Protein AF-A0A3D4UXS2-F1 (afdb_monomer_lite)

Radius of gyration: 16.26 Å; chains: 1; bounding box: 31×35×53 Å

Foldseek 3Di:
DWPDWEAQPVQRKIWIWDAQAGIWIDNPPVPDIDHLAKGGQQFRGKDWDAFNLRKIKMFGFHGDPPDHIPDDGAIWIDPPNSNDIDGPGDPPHDPHWFYKEKAADNVQRQKIKIWTQGQVRQIWIKIWRRSDVVDIDMDTCSVVPDAQDADPPGDRPHGDGCVSVPPDYDYD

pLDDT: mean 94.67, std 7.86, range [59.81, 98.81]

Secondary structure (DSSP, 8-state):
-EEEEEE-TTT--EEEEETTTEEEEESSTTSS-EEEE--TTT-S-EEEEE-TTS-EEEEE-PPPTT---SS-SEEEEESSTTSS-EE---TTS-SSEEEEEEEE-SS-TTEEEEEEEETT--EEEEEEE-SSTTS-EEEE-GGGS---B--TTS--SB----GGGTT-----

Structure (mmCIF, N/CA/C/O backbone):
data_AF-A0A3D4UXS2-F1
#
_entry.id   AF-A0A3D4UXS2-F1
#
loop_
_atom_site.group_PDB
_atom_site.id
_atom_site.type_symbol
_atom_site.label_atom_id
_atom_site.label_alt_id
_atom_site.label_comp_id
_atom_site.label_asym_id
_atom_site.label_entity_id
_atom_site.label_seq_id
_atom_site.pdbx_PDB_ins_code
_atom_site.Cartn_x
_atom_site.Cartn_y
_atom_site.Cartn_z
_atom_site.occupancy
_atom_site.B_iso_or_equiv
_atom_site.auth_seq_id
_atom_site.auth_comp_id
_atom_site.auth_asym_id
_atom_site.auth_atom_id
_atom_site.pdbx_PDB_model_num
ATOM 1 N N . PHE A 1 1 ? -3.579 15.790 -1.111 1.00 87.75 1 PHE A N 1
ATOM 2 C CA . PHE A 1 1 ? -4.677 15.158 -1.878 1.00 87.75 1 PHE A CA 1
ATOM 3 C C . PHE A 1 1 ? -4.932 13.820 -1.222 1.00 87.75 1 PHE A C 1
ATOM 5 O O . PHE A 1 1 ? -3.962 13.094 -1.045 1.00 87.75 1 PHE A O 1
ATOM 12 N N . ILE A 1 2 ? -6.170 13.536 -0.813 1.00 95.19 2 ILE A N 1
ATOM 13 C CA . ILE A 1 2 ? -6.514 12.236 -0.224 1.00 95.19 2 ILE A CA 1
ATOM 14 C C . ILE A 1 2 ? -6.657 11.245 -1.378 1.00 95.19 2 ILE A C 1
ATOM 16 O O . ILE A 1 2 ? -7.536 11.418 -2.220 1.00 95.19 2 ILE A O 1
ATOM 20 N N . SER A 1 3 ? -5.758 10.267 -1.438 1.00 91.81 3 SER A N 1
ATOM 21 C CA . SER A 1 3 ? -5.704 9.259 -2.500 1.00 91.81 3 SER A CA 1
ATOM 22 C C . SER A 1 3 ? -6.650 8.094 -2.238 1.00 91.81 3 SER A C 1
ATOM 24 O O . SER A 1 3 ? -7.156 7.505 -3.192 1.00 91.81 3 SER A O 1
ATOM 26 N N . ARG A 1 4 ? -6.920 7.788 -0.963 1.00 96.75 4 ARG A N 1
ATOM 27 C CA . ARG A 1 4 ? -7.768 6.665 -0.559 1.00 96.75 4 ARG A CA 1
ATOM 28 C C . ARG A 1 4 ? -8.360 6.868 0.834 1.00 96.75 4 ARG A C 1
ATOM 30 O O . ARG A 1 4 ? -7.749 7.522 1.678 1.00 96.75 4 ARG A O 1
ATOM 37 N N . VAL A 1 5 ? -9.545 6.303 1.056 1.00 98.12 5 VAL A N 1
ATOM 38 C CA . VAL A 1 5 ? -10.216 6.209 2.358 1.00 98.12 5 VAL A CA 1
ATOM 39 C C . VAL A 1 5 ? -10.717 4.779 2.510 1.00 98.12 5 VAL A C 1
ATOM 41 O O . VAL A 1 5 ? -11.413 4.290 1.627 1.00 98.12 5 VAL A O 1
ATOM 44 N N . GLU A 1 6 ? -10.394 4.142 3.628 1.00 98.38 6 GLU A N 1
ATOM 45 C CA . GLU A 1 6 ? -10.771 2.765 3.946 1.00 98.38 6 GLU A CA 1
ATOM 46 C C . GLU A 1 6 ? -11.416 2.692 5.324 1.00 98.38 6 GLU A C 1
ATOM 48 O O . GLU A 1 6 ? -11.079 3.469 6.218 1.00 98.38 6 GLU A O 1
ATOM 53 N N . ILE A 1 7 ? -12.314 1.728 5.515 1.00 98.44 7 ILE A N 1
ATOM 54 C CA . ILE A 1 7 ? -12.884 1.408 6.824 1.00 98.44 7 ILE A CA 1
ATOM 55 C C . ILE A 1 7 ? -12.594 -0.056 7.109 1.00 98.44 7 ILE A C 1
ATOM 57 O O . ILE A 1 7 ? -12.967 -0.928 6.327 1.00 98.44 7 ILE A O 1
ATOM 61 N N . SER A 1 8 ? -11.974 -0.333 8.251 1.00 98.38 8 SER A N 1
ATOM 62 C CA . SER A 1 8 ? -11.753 -1.704 8.680 1.00 98.38 8 SER A CA 1
ATOM 63 C C . SER A 1 8 ? -13.087 -2.414 8.927 1.00 98.38 8 SER A C 1
ATOM 65 O O . SER A 1 8 ? -13.875 -1.955 9.762 1.00 98.38 8 SER A O 1
ATOM 67 N N . PRO A 1 9 ? -13.349 -3.554 8.262 1.00 97.62 9 PRO A N 1
ATOM 68 C CA . PRO A 1 9 ? -14.590 -4.296 8.448 1.00 97.62 9 PRO A CA 1
ATOM 69 C C . PRO A 1 9 ? -14.655 -5.006 9.808 1.00 97.62 9 PRO A C 1
ATOM 71 O O . PRO A 1 9 ? -15.734 -5.423 10.226 1.00 97.62 9 PRO A O 1
ATOM 74 N N . THR A 1 10 ? -13.526 -5.146 10.510 1.00 98.00 10 THR A N 1
ATOM 75 C CA . THR A 1 10 ? -13.449 -5.861 11.792 1.00 98.00 10 THR A CA 1
ATOM 76 C C . THR A 1 10 ? -13.479 -4.933 13.005 1.00 98.00 10 THR A C 1
ATOM 78 O O . THR A 1 10 ? -13.907 -5.358 14.078 1.00 98.00 10 THR A O 1
ATOM 81 N N . THR A 1 11 ? -13.069 -3.670 12.854 1.00 98.25 11 THR A N 1
ATOM 82 C CA . THR A 1 11 ? -12.984 -2.700 13.965 1.00 98.25 11 THR A CA 1
ATOM 83 C C . THR A 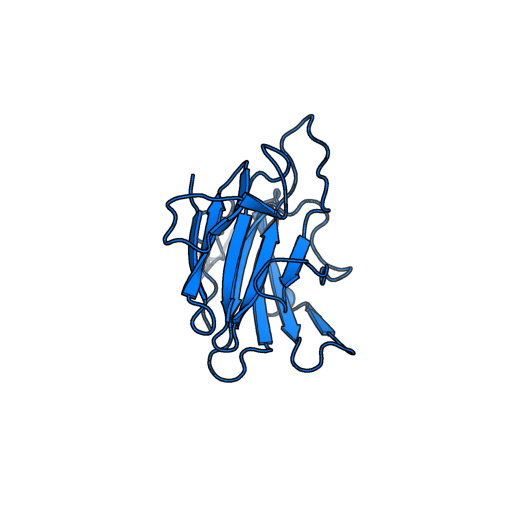1 11 ? -13.819 -1.439 13.747 1.00 98.25 11 THR A C 1
ATOM 85 O O . THR A 1 11 ? -14.141 -0.747 14.711 1.00 98.25 11 THR A O 1
ATOM 88 N N . GLY A 1 12 ? -14.177 -1.120 12.499 1.00 98.31 12 GLY A N 1
ATOM 89 C CA . GLY A 1 12 ? -14.779 0.162 12.129 1.00 98.31 12 GLY A CA 1
ATOM 90 C C . GLY A 1 12 ? -13.796 1.340 12.141 1.00 98.31 12 GLY A C 1
ATOM 91 O O . GLY A 1 12 ? -14.214 2.476 11.918 1.00 98.31 12 GLY A O 1
ATOM 92 N N . THR A 1 13 ? -12.505 1.096 12.394 1.00 98.75 13 THR 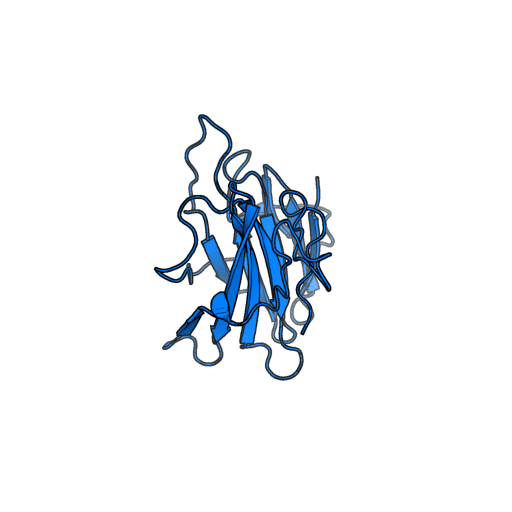A N 1
ATOM 93 C CA . THR A 1 13 ? -11.454 2.114 12.303 1.00 98.75 13 THR A CA 1
ATOM 94 C C . THR A 1 13 ? -11.351 2.624 10.871 1.00 98.75 13 THR A C 1
ATOM 96 O O . THR A 1 13 ? -11.268 1.844 9.924 1.00 98.75 13 THR A O 1
ATOM 99 N N . GLY A 1 14 ? -11.359 3.944 10.715 1.00 98.75 14 GLY A N 1
ATOM 100 C CA . GLY A 1 14 ? -11.148 4.607 9.439 1.00 98.75 14 GLY A CA 1
ATOM 101 C C . GLY A 1 14 ? -9.671 4.875 9.183 1.00 98.75 14 GLY A C 1
ATOM 102 O O . GLY A 1 14 ? -8.947 5.306 10.083 1.00 98.75 14 GLY A O 1
ATOM 103 N N . PHE A 1 15 ? -9.246 4.684 7.942 1.00 98.81 15 PHE A N 1
ATOM 104 C CA . PHE A 1 15 ? -7.924 5.037 7.446 1.00 98.81 15 PHE A CA 1
ATOM 105 C C . PHE A 1 15 ? -8.055 5.951 6.237 1.00 98.81 15 PHE A C 1
ATOM 107 O O . PHE A 1 15 ? -8.992 5.821 5.450 1.00 98.81 15 PHE A O 1
ATOM 114 N N . PHE A 1 16 ? -7.110 6.865 6.059 1.00 98.38 16 PHE A N 1
ATOM 115 C CA . PHE A 1 16 ? -6.948 7.539 4.777 1.00 98.38 16 PHE A CA 1
ATOM 116 C C . PHE A 1 16 ? -5.476 7.729 4.441 1.00 98.38 16 PHE A C 1
ATOM 118 O O . PHE A 1 16 ? -4.647 7.981 5.317 1.00 98.38 16 PHE A O 1
ATOM 125 N N . ALA A 1 17 ? -5.173 7.635 3.152 1.00 98.06 17 ALA A N 1
ATOM 126 C CA . ALA A 1 17 ? -3.876 7.977 2.596 1.00 98.06 17 ALA A CA 1
ATOM 127 C C . ALA A 1 17 ? -3.942 9.383 1.996 1.00 98.06 17 ALA A C 1
ATOM 129 O O . ALA A 1 17 ? -4.910 9.745 1.317 1.00 98.06 17 ALA A O 1
ATOM 130 N N . SER A 1 18 ? -2.919 10.195 2.248 1.00 96.56 18 SER A N 1
ATOM 131 C CA . SER A 1 18 ? -2.759 11.484 1.588 1.00 96.56 18 SER A CA 1
ATOM 132 C C . SER A 1 18 ? -1.346 11.653 1.065 1.00 96.56 18 SER A C 1
ATOM 134 O O . SER A 1 18 ? -0.378 11.625 1.828 1.00 96.56 18 SER A O 1
ATOM 136 N N . ASN A 1 19 ? -1.263 12.003 -0.218 1.00 94.38 19 ASN A N 1
ATOM 137 C CA . ASN A 1 19 ? -0.043 12.518 -0.825 1.00 94.38 19 ASN A CA 1
ATOM 138 C C . ASN A 1 19 ? 0.527 13.642 0.047 1.00 94.38 19 ASN A C 1
ATOM 140 O O . ASN A 1 19 ? -0.235 14.497 0.527 1.00 94.38 19 ASN A O 1
ATOM 144 N N . ALA A 1 20 ? 1.845 13.631 0.227 1.00 96.31 20 ALA A N 1
ATOM 145 C CA . ALA A 1 20 ? 2.601 14.531 1.089 1.00 96.31 20 ALA A CA 1
ATOM 146 C C . ALA A 1 20 ? 2.321 14.443 2.594 1.00 96.31 20 ALA A C 1
ATOM 148 O O . ALA A 1 20 ? 2.927 15.219 3.316 1.00 96.31 20 ALA A O 1
ATOM 149 N N . LEU A 1 21 ? 1.429 13.586 3.102 1.00 96.69 21 LEU A N 1
ATOM 150 C CA . LEU A 1 21 ? 1.152 13.519 4.548 1.00 96.69 21 LEU A CA 1
ATOM 151 C C . LEU A 1 21 ? 1.277 12.111 5.146 1.00 96.69 21 LEU A C 1
ATOM 153 O O . LEU A 1 21 ? 1.398 12.011 6.361 1.00 96.69 21 LEU A O 1
ATOM 157 N N . GLY A 1 22 ? 1.253 11.052 4.330 1.00 97.25 22 GLY A N 1
ATOM 158 C CA . GLY A 1 22 ? 1.356 9.667 4.802 1.00 97.25 22 GLY A CA 1
ATOM 159 C C . GLY A 1 22 ? -0.007 9.007 5.019 1.00 97.25 22 GLY A C 1
ATOM 160 O O . GLY A 1 22 ? -0.950 9.263 4.256 1.00 97.25 22 GLY A O 1
ATOM 161 N N . ILE A 1 23 ? -0.095 8.127 6.020 1.00 98.69 23 ILE A N 1
ATOM 162 C CA . ILE A 1 23 ? -1.297 7.363 6.384 1.00 98.69 23 ILE A CA 1
ATOM 163 C C . ILE A 1 23 ? -1.834 7.849 7.724 1.00 98.69 23 ILE A C 1
ATOM 165 O O . ILE A 1 23 ? -1.110 7.926 8.715 1.00 98.69 23 ILE A O 1
ATOM 169 N N . TYR A 1 24 ? -3.135 8.114 7.768 1.00 98.56 24 TYR A N 1
ATOM 170 C CA . TYR A 1 24 ? -3.838 8.535 8.970 1.00 98.56 24 TYR A CA 1
ATOM 171 C C . TYR A 1 24 ? -4.866 7.504 9.401 1.00 98.56 24 TYR A C 1
ATOM 173 O O . TYR A 1 24 ? -5.485 6.832 8.577 1.00 98.56 24 TYR A O 1
ATOM 181 N N . ARG A 1 25 ? -5.087 7.448 10.714 1.00 98.56 25 ARG A N 1
ATOM 182 C CA . ARG A 1 25 ? -6.041 6.569 11.388 1.00 98.56 25 ARG A CA 1
ATOM 183 C C . ARG A 1 25 ? -7.048 7.378 12.202 1.00 98.56 25 ARG A C 1
ATOM 185 O O . ARG A 1 25 ? -6.688 8.375 12.833 1.00 98.56 25 ARG A O 1
ATOM 192 N N . SER A 1 26 ? -8.292 6.909 12.246 1.00 98.50 26 SER A N 1
ATOM 193 C CA . SER A 1 26 ? -9.375 7.462 13.057 1.00 98.50 26 SER A CA 1
ATOM 194 C C . SER A 1 26 ? -10.245 6.370 13.668 1.00 98.50 26 SER A C 1
ATOM 196 O O . SER A 1 26 ? -10.703 5.464 12.982 1.00 98.50 26 SER A O 1
ATOM 198 N N . THR A 1 27 ? -10.549 6.495 14.957 1.00 98.19 27 THR A N 1
ATOM 199 C CA . THR A 1 27 ? -11.445 5.580 15.690 1.00 98.19 27 THR A CA 1
ATOM 200 C C . THR A 1 27 ? -12.793 6.214 16.032 1.00 98.19 27 THR A C 1
ATOM 202 O O . THR A 1 27 ? -13.572 5.653 16.798 1.00 98.19 27 THR A O 1
ATOM 205 N N . ASN A 1 28 ? -13.075 7.407 15.500 1.00 97.19 28 ASN A N 1
ATOM 206 C CA . ASN A 1 28 ? -14.269 8.191 15.822 1.00 97.19 28 ASN A CA 1
ATOM 207 C C . ASN A 1 28 ? -14.907 8.832 14.578 1.00 97.19 28 ASN A C 1
ATOM 209 O O . ASN A 1 28 ? -15.330 9.992 14.606 1.00 97.19 28 ASN A O 1
ATOM 213 N N . GLY A 1 29 ? -14.958 8.078 13.476 1.00 94.56 29 GLY A N 1
ATOM 214 C CA . GLY A 1 29 ? -15.618 8.508 12.241 1.00 94.56 29 GLY A CA 1
ATOM 215 C C . GLY A 1 29 ? -14.976 9.745 11.609 1.00 94.56 29 GLY A C 1
ATOM 216 O O . GLY A 1 29 ? -15.687 10.648 11.185 1.00 94.56 29 GLY A O 1
ATOM 217 N N . PHE A 1 30 ? -13.641 9.812 11.604 1.00 96.94 30 PHE A N 1
ATOM 218 C CA . PHE A 1 30 ? -12.835 10.920 11.073 1.00 96.94 30 PHE A CA 1
ATOM 219 C C . PHE A 1 30 ? -13.009 12.273 11.784 1.00 96.94 30 PHE A C 1
ATOM 221 O O . PHE A 1 30 ? -12.511 13.288 11.295 1.00 96.94 30 PHE A O 1
ATOM 228 N N . THR A 1 31 ? -13.637 12.302 12.969 1.00 97.44 31 THR A N 1
ATOM 229 C CA . THR A 1 31 ? -13.718 13.518 13.804 1.00 97.44 31 THR A CA 1
ATOM 230 C C . THR A 1 31 ? -12.327 13.978 14.243 1.00 97.44 31 THR A C 1
ATOM 232 O O . THR A 1 31 ? -12.020 15.168 14.226 1.00 97.44 31 THR A O 1
ATOM 235 N N . THR A 1 32 ? -11.464 13.029 14.614 1.00 97.56 32 THR A N 1
ATOM 236 C CA . THR A 1 32 ? -10.036 13.261 14.855 1.00 97.56 32 THR A CA 1
ATOM 237 C C . THR A 1 32 ? -9.210 12.204 14.141 1.00 97.56 32 THR A C 1
ATOM 239 O O . THR A 1 32 ? -9.632 11.049 14.041 1.00 97.56 32 THR A O 1
ATOM 242 N N . ASN A 1 33 ? -8.020 12.594 13.690 1.00 97.31 33 ASN A N 1
ATOM 243 C CA . ASN A 1 33 ? -7.138 11.758 12.885 1.00 97.31 33 ASN A CA 1
ATOM 244 C C . ASN A 1 33 ? -5.708 11.862 13.416 1.00 97.31 33 ASN A C 1
ATOM 246 O O . ASN A 1 33 ? -5.263 12.950 13.784 1.00 97.31 33 ASN A O 1
ATOM 250 N N . THR A 1 34 ? -4.990 10.746 13.428 1.00 97.81 34 THR A N 1
ATOM 251 C CA . THR A 1 34 ? -3.592 10.674 13.870 1.00 97.81 34 THR A CA 1
ATOM 252 C C . THR A 1 34 ? -2.753 10.079 12.748 1.00 97.81 34 THR A C 1
ATOM 254 O O . THR A 1 34 ? -3.196 9.104 12.141 1.00 97.81 34 THR A O 1
ATOM 257 N N . SER A 1 35 ? -1.583 10.663 12.461 1.00 97.31 35 SER A N 1
ATOM 258 C CA . SER A 1 35 ? -0.633 10.043 11.527 1.00 97.31 35 SER A CA 1
ATOM 259 C C . SER A 1 35 ? -0.113 8.749 12.142 1.00 97.31 35 SER A C 1
ATOM 261 O O . SER A 1 35 ? 0.232 8.736 13.325 1.00 97.31 35 SER A O 1
ATOM 263 N N . VAL A 1 36 ? -0.113 7.668 11.370 1.00 98.44 36 VAL A N 1
ATOM 264 C CA . VAL A 1 36 ? 0.308 6.335 11.829 1.00 98.44 36 VAL A CA 1
ATOM 265 C C . VAL A 1 36 ? 1.414 5.723 10.978 1.00 98.44 36 VAL A C 1
ATOM 267 O O . VAL A 1 36 ? 2.004 4.743 11.419 1.00 98.44 36 VAL A O 1
ATOM 270 N N . LEU A 1 37 ? 1.696 6.272 9.793 1.00 98.50 37 LEU A N 1
ATOM 271 C CA . LEU A 1 37 ? 2.827 5.876 8.953 1.00 98.50 37 LEU A CA 1
ATOM 272 C C . LEU A 1 37 ? 3.237 7.052 8.057 1.00 98.50 37 LEU A C 1
ATOM 274 O O . LEU A 1 37 ? 2.398 7.581 7.319 1.00 98.50 37 LEU A O 1
ATOM 278 N N . GLY A 1 38 ? 4.514 7.435 8.117 1.00 96.88 38 GLY A N 1
ATOM 279 C CA . GLY A 1 38 ? 5.045 8.631 7.465 1.00 96.88 38 GLY A CA 1
ATOM 280 C C . GLY A 1 38 ? 4.601 9.957 8.103 1.00 96.88 38 GLY A C 1
ATOM 281 O O . GLY A 1 38 ? 3.663 10.018 8.904 1.00 9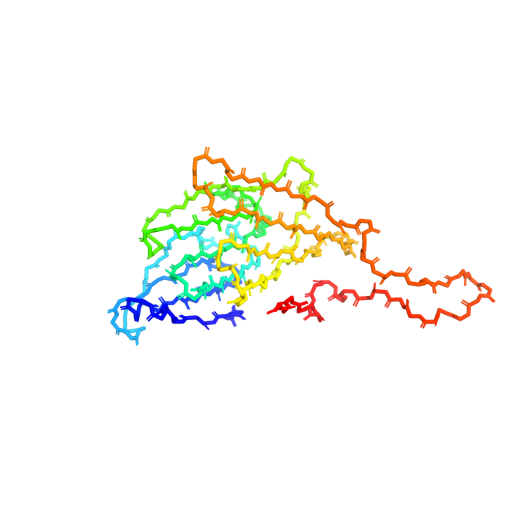6.88 38 GLY A O 1
ATOM 282 N N . ASN A 1 39 ? 5.268 11.046 7.711 1.00 95.88 39 ASN A N 1
ATOM 283 C CA . ASN A 1 39 ? 4.963 12.409 8.163 1.00 95.88 39 ASN A CA 1
ATOM 284 C C . ASN A 1 39 ? 4.866 13.409 6.988 1.00 95.88 39 ASN A C 1
ATOM 286 O O . ASN A 1 39 ? 5.117 13.056 5.828 1.00 95.88 39 ASN A O 1
ATOM 290 N N . PRO A 1 40 ? 4.497 14.684 7.248 1.00 96.75 40 PRO A N 1
ATOM 291 C CA . PRO A 1 40 ? 4.411 15.693 6.202 1.00 96.75 40 PRO A CA 1
ATOM 292 C C . PRO A 1 40 ? 5.688 15.829 5.356 1.00 96.75 40 PRO A C 1
ATOM 294 O O . PRO A 1 40 ? 6.763 16.129 5.863 1.00 96.75 40 PRO A O 1
ATOM 297 N N . ASN A 1 41 ? 5.516 15.681 4.043 1.00 97.25 41 ASN A N 1
ATOM 298 C CA . ASN A 1 41 ? 6.501 15.716 2.960 1.00 97.25 41 ASN A CA 1
ATOM 299 C C . ASN A 1 41 ? 7.548 14.587 2.960 1.00 97.25 41 ASN A C 1
ATOM 301 O O . ASN A 1 41 ? 8.422 14.572 2.093 1.00 97.25 41 ASN A O 1
ATOM 305 N N . GLU A 1 42 ? 7.434 13.618 3.865 1.00 97.31 42 GLU A N 1
ATOM 306 C CA . GLU A 1 42 ? 8.315 12.447 3.893 1.00 97.31 42 GLU A CA 1
ATOM 307 C C . GLU A 1 42 ? 7.986 11.440 2.790 1.00 97.31 42 GLU A C 1
ATOM 309 O O . GLU A 1 42 ? 8.850 10.670 2.393 1.00 97.31 42 GLU A O 1
ATOM 314 N N . HIS A 1 43 ? 6.773 11.496 2.231 1.00 97.44 43 HIS A N 1
ATOM 315 C CA . HIS A 1 43 ? 6.359 10.654 1.109 1.00 97.44 43 HIS A CA 1
ATOM 316 C C . HIS A 1 43 ? 5.488 11.451 0.140 1.00 97.44 43 HIS A C 1
ATOM 318 O O . HIS A 1 43 ? 4.455 12.010 0.526 1.00 97.44 43 HIS A O 1
ATOM 324 N N . ILE A 1 44 ? 5.889 11.518 -1.131 1.00 97.12 44 ILE A N 1
ATOM 325 C CA . ILE A 1 44 ? 5.140 12.228 -2.180 1.00 97.12 44 ILE A CA 1
ATOM 326 C C . ILE A 1 44 ? 3.761 11.587 -2.385 1.00 97.12 44 ILE A C 1
ATOM 328 O O . ILE A 1 44 ? 2.749 12.291 -2.433 1.00 97.12 44 ILE A O 1
ATOM 332 N N . HIS A 1 45 ? 3.712 10.260 -2.443 1.00 97.62 45 HIS A N 1
ATOM 333 C CA . HIS A 1 45 ? 2.514 9.455 -2.621 1.00 97.62 45 HIS A CA 1
ATOM 334 C C . HIS A 1 45 ? 2.366 8.454 -1.481 1.00 97.62 45 HIS A C 1
ATOM 336 O O . HIS A 1 45 ? 3.348 7.934 -0.948 1.00 97.62 45 HIS A O 1
ATOM 342 N N . SER A 1 46 ? 1.116 8.153 -1.152 1.00 97.44 46 SER A N 1
ATOM 343 C CA . SER A 1 46 ? 0.776 7.052 -0.265 1.00 97.44 46 SER A CA 1
ATOM 344 C C . SER A 1 46 ? -0.533 6.399 -0.693 1.00 97.44 46 SER A C 1
ATOM 346 O O . SER A 1 46 ? -1.381 7.030 -1.340 1.00 97.44 46 SER A O 1
ATOM 348 N N . ASP A 1 47 ? -0.694 5.132 -0.335 1.00 98.19 47 ASP A N 1
ATOM 349 C CA . ASP A 1 47 ? -1.928 4.374 -0.524 1.00 98.19 47 ASP A CA 1
ATOM 350 C C . ASP A 1 47 ? -2.130 3.397 0.644 1.00 98.19 47 ASP A C 1
ATOM 352 O O . ASP A 1 47 ? -1.159 2.978 1.276 1.00 98.19 47 ASP A O 1
ATOM 356 N N . VAL A 1 48 ? -3.385 3.069 0.962 1.00 98.62 48 VAL A N 1
ATOM 357 C CA . VAL A 1 48 ? -3.740 2.171 2.077 1.00 98.62 48 VAL A CA 1
ATOM 358 C C . VAL A 1 48 ? -4.949 1.316 1.733 1.00 98.62 48 VAL A C 1
ATOM 360 O O . VAL A 1 48 ? -5.939 1.840 1.250 1.00 98.62 48 VAL A O 1
ATOM 363 N N . GLN A 1 49 ? -4.913 0.020 2.016 1.00 98.44 49 GLN A N 1
ATOM 364 C CA . GLN A 1 49 ? -6.044 -0.901 1.865 1.00 98.44 49 GLN A CA 1
ATOM 365 C C . GLN A 1 49 ? -6.267 -1.669 3.161 1.00 98.44 49 GLN A C 1
ATOM 367 O O . GLN A 1 49 ? -5.313 -1.947 3.888 1.00 98.44 49 GLN A O 1
ATOM 372 N N . VAL A 1 50 ? -7.518 -2.033 3.445 1.00 98.50 50 VAL A N 1
ATOM 373 C CA . VAL A 1 50 ? -7.840 -2.918 4.568 1.00 98.50 50 VAL A CA 1
ATOM 374 C C . VAL A 1 50 ? -8.446 -4.203 4.024 1.00 98.50 50 VAL A C 1
ATOM 376 O O . VAL A 1 50 ? -9.509 -4.187 3.408 1.00 98.50 50 VAL A O 1
ATOM 379 N N . ALA A 1 51 ? -7.762 -5.322 4.248 1.00 97.94 51 ALA A N 1
ATOM 380 C CA . ALA A 1 51 ? -8.235 -6.633 3.835 1.00 97.94 51 ALA A CA 1
ATOM 381 C C . ALA A 1 51 ? -9.449 -7.076 4.675 1.00 97.94 51 ALA A C 1
ATOM 383 O O . ALA A 1 51 ? -9.714 -6.556 5.763 1.00 97.94 51 ALA A O 1
ATOM 384 N N . SER A 1 52 ? -10.186 -8.085 4.203 1.00 97.19 52 SER A N 1
ATOM 385 C CA . SER A 1 52 ? -11.429 -8.535 4.853 1.00 97.19 52 SER A CA 1
ATOM 386 C C . SER A 1 52 ? -11.231 -9.113 6.265 1.00 97.19 52 SER A C 1
ATOM 388 O O . SER A 1 52 ? -12.170 -9.122 7.061 1.00 97.19 52 SER A O 1
ATOM 390 N N . ASN A 1 53 ? -10.009 -9.537 6.612 1.00 96.69 53 ASN A N 1
ATOM 391 C CA . ASN A 1 53 ? -9.618 -9.958 7.964 1.00 96.69 53 ASN A CA 1
ATOM 392 C C . ASN A 1 53 ? -9.188 -8.790 8.882 1.00 96.69 53 ASN A C 1
ATOM 394 O O . ASN A 1 53 ? -8.873 -9.021 10.048 1.00 96.69 53 ASN A O 1
ATOM 398 N N . GLY A 1 54 ? -9.176 -7.550 8.384 1.00 97.94 54 GLY A N 1
ATOM 399 C CA . GLY A 1 54 ? -8.743 -6.357 9.115 1.00 97.94 54 GLY A CA 1
ATOM 400 C C . GLY A 1 54 ? -7.245 -6.051 9.044 1.00 97.94 54 GLY A C 1
ATOM 401 O O . GLY A 1 54 ? -6.811 -5.088 9.676 1.00 97.94 54 GLY A O 1
ATOM 402 N N . MET A 1 55 ? -6.447 -6.829 8.303 1.00 98.38 55 MET A N 1
ATOM 403 C CA . MET A 1 55 ? -5.053 -6.474 8.027 1.00 98.38 55 MET A CA 1
ATOM 404 C C . MET A 1 55 ? -5.009 -5.179 7.214 1.00 98.38 55 MET A C 1
ATOM 406 O O . MET A 1 55 ? -5.711 -5.048 6.211 1.00 98.38 55 MET A O 1
ATOM 410 N N . VAL A 1 56 ? -4.182 -4.229 7.642 1.00 98.75 56 VAL A N 1
ATOM 411 C CA . VAL A 1 56 ? -3.988 -2.962 6.933 1.00 98.75 56 VAL A CA 1
ATOM 412 C C . VAL A 1 56 ? -2.700 -3.055 6.134 1.00 98.75 56 VAL A C 1
ATOM 414 O O . VAL A 1 56 ? -1.661 -3.402 6.687 1.00 98.75 56 VAL A O 1
ATOM 417 N N . VAL A 1 57 ? -2.759 -2.732 4.851 1.00 98.69 57 VAL A N 1
ATOM 418 C CA . VAL A 1 57 ? -1.605 -2.688 3.952 1.00 98.69 57 VAL A CA 1
ATOM 419 C C . VAL A 1 57 ? -1.412 -1.246 3.519 1.00 98.69 57 VAL A C 1
ATOM 421 O O . VAL A 1 57 ? -2.384 -0.580 3.170 1.00 98.69 57 VAL A O 1
ATOM 424 N N . ALA A 1 58 ? -0.179 -0.759 3.533 1.00 98.69 58 ALA A N 1
ATOM 425 C CA . ALA A 1 58 ? 0.163 0.577 3.080 1.00 98.69 58 ALA A CA 1
ATOM 426 C C . ALA A 1 58 ? 1.375 0.552 2.153 1.00 98.69 58 ALA A C 1
ATOM 428 O O . ALA A 1 58 ? 2.254 -0.301 2.268 1.00 98.69 58 ALA A O 1
ATOM 429 N N . VAL A 1 59 ? 1.424 1.528 1.254 1.00 98.38 59 VAL A N 1
ATOM 430 C CA . VAL A 1 59 ? 2.606 1.828 0.447 1.00 98.38 59 VAL A CA 1
ATOM 431 C C . VAL A 1 59 ? 2.913 3.310 0.539 1.00 98.38 59 VAL A C 1
ATOM 433 O O . VAL A 1 59 ? 2.006 4.146 0.498 1.00 98.38 59 VAL A O 1
ATOM 436 N N . ILE A 1 60 ? 4.195 3.628 0.680 1.00 98.31 60 ILE A N 1
ATOM 437 C CA . ILE A 1 60 ? 4.706 4.993 0.829 1.00 98.31 60 ILE A CA 1
ATOM 438 C C . ILE A 1 60 ? 5.891 5.203 -0.118 1.00 98.31 60 ILE A C 1
ATOM 440 O O . ILE A 1 60 ? 6.754 4.336 -0.248 1.00 98.31 60 ILE A O 1
ATOM 444 N N . SER A 1 61 ? 5.896 6.326 -0.839 1.00 97.81 61 SER A N 1
ATOM 445 C CA . SER A 1 61 ? 6.889 6.615 -1.883 1.00 97.81 61 SER A CA 1
ATOM 446 C C . SER A 1 61 ? 8.128 7.329 -1.352 1.00 97.81 61 SER A C 1
ATOM 448 O O . SER A 1 61 ? 8.236 7.625 -0.166 1.00 97.81 61 SER A O 1
ATOM 450 N N . GLU A 1 62 ? 9.037 7.703 -2.251 1.00 96.88 62 GLU A N 1
ATOM 451 C CA . GLU A 1 62 ? 10.142 8.604 -1.920 1.00 96.88 62 GLU A CA 1
ATOM 452 C C . GLU A 1 62 ? 9.676 9.962 -1.335 1.00 96.88 62 GLU A C 1
ATOM 454 O O . GLU A 1 62 ? 8.539 10.389 -1.604 1.00 96.88 62 GLU A O 1
ATOM 459 N N . PRO A 1 63 ? 10.536 10.640 -0.546 1.00 97.31 63 PRO A N 1
ATOM 460 C CA . PRO A 1 63 ? 10.262 11.959 0.021 1.00 97.31 63 PRO A CA 1
ATOM 461 C C . PRO A 1 63 ? 10.333 13.080 -1.012 1.00 97.31 63 PRO A C 1
ATOM 463 O O . PRO A 1 63 ? 10.966 12.969 -2.062 1.00 97.31 63 PRO A O 1
ATOM 466 N N . PHE A 1 64 ? 9.762 14.234 -0.661 1.00 96.50 64 PHE A N 1
ATOM 467 C CA . PHE A 1 64 ? 10.097 15.467 -1.368 1.00 96.50 64 PHE A CA 1
ATOM 468 C C . PHE A 1 64 ? 11.574 15.823 -1.153 1.00 96.50 64 PHE A C 1
ATOM 470 O O . PHE A 1 64 ? 12.147 15.586 -0.089 1.00 96.50 64 PHE A O 1
ATOM 477 N N . SER A 1 65 ? 12.183 16.475 -2.146 1.00 95.88 65 SER A N 1
ATOM 478 C CA . SER A 1 65 ? 13.557 16.974 -2.033 1.00 95.88 65 SER A CA 1
ATOM 479 C C . SER A 1 65 ? 13.750 17.808 -0.760 1.00 95.88 65 SER A C 1
ATOM 481 O O . SER A 1 65 ? 13.060 18.806 -0.552 1.00 95.88 65 SER A O 1
ATOM 483 N N . GLY A 1 66 ? 14.741 17.433 0.053 1.00 96.38 66 GLY A N 1
ATOM 484 C CA . GLY A 1 66 ? 15.074 18.111 1.310 1.00 96.38 66 GLY A CA 1
ATOM 485 C C . GLY A 1 66 ? 14.381 17.547 2.553 1.00 96.38 66 GLY A C 1
ATOM 486 O O . GLY A 1 66 ? 14.604 18.079 3.639 1.00 96.38 66 GLY A O 1
ATOM 487 N N . PHE A 1 67 ? 13.589 16.482 2.413 1.00 97.31 67 PHE A N 1
ATOM 488 C CA . PHE A 1 67 ? 12.998 15.745 3.527 1.00 97.31 67 PHE A CA 1
ATOM 489 C C . PHE A 1 67 ? 13.663 14.374 3.670 1.00 97.31 67 PHE A C 1
ATOM 491 O O . PHE A 1 67 ? 13.992 13.725 2.678 1.00 97.31 67 PHE A O 1
ATOM 498 N N . THR A 1 68 ? 13.858 13.950 4.916 1.00 96.44 68 THR A N 1
ATOM 499 C CA . THR A 1 68 ? 14.322 12.604 5.265 1.00 96.44 68 THR A CA 1
ATOM 500 C C . THR A 1 68 ? 13.153 11.894 5.925 1.00 96.44 68 THR A C 1
ATOM 502 O O . THR A 1 68 ? 12.655 12.425 6.918 1.00 96.44 68 THR A O 1
ATOM 505 N N . PRO A 1 69 ? 12.696 10.754 5.396 1.00 96.44 69 PRO A N 1
ATOM 506 C CA . PRO A 1 69 ? 11.529 10.097 5.942 1.00 96.44 69 PRO A CA 1
ATOM 507 C C . PRO A 1 69 ? 11.868 9.323 7.221 1.00 96.44 69 PRO A C 1
ATOM 509 O O . PRO A 1 69 ? 12.984 8.825 7.378 1.00 96.44 69 PRO A O 1
ATOM 512 N N . GLU A 1 70 ? 10.908 9.229 8.142 1.00 96.12 70 GLU A N 1
ATOM 513 C CA . GLU A 1 70 ? 11.019 8.371 9.330 1.00 96.12 70 GLU A CA 1
ATOM 514 C C . GLU A 1 70 ? 10.937 6.883 8.961 1.00 96.12 70 GLU A C 1
ATOM 516 O O . GLU A 1 70 ? 11.564 6.038 9.602 1.00 96.12 70 GLU A O 1
ATOM 521 N N . ASN A 1 71 ? 10.171 6.569 7.916 1.00 97.50 71 ASN A N 1
ATOM 522 C CA . ASN A 1 71 ? 10.014 5.232 7.362 1.00 97.50 71 ASN A CA 1
ATOM 523 C C . ASN A 1 71 ? 10.648 5.177 5.971 1.00 97.50 71 ASN A C 1
ATOM 525 O O . ASN A 1 71 ? 10.487 6.109 5.188 1.00 97.50 71 ASN A O 1
ATOM 529 N N . ASP A 1 72 ? 11.346 4.099 5.632 1.00 97.69 72 ASP A N 1
ATOM 530 C CA . ASP A 1 72 ? 11.884 3.970 4.280 1.00 97.69 72 ASP A CA 1
ATOM 531 C C . ASP A 1 72 ? 10.733 3.817 3.255 1.00 97.69 72 ASP A C 1
ATOM 533 O O . ASP A 1 72 ? 9.670 3.280 3.573 1.00 97.69 72 ASP A O 1
ATOM 537 N N . PRO A 1 73 ? 10.880 4.312 2.014 1.00 98.19 73 PRO A N 1
ATOM 538 C CA . PRO A 1 73 ? 9.888 4.075 0.969 1.00 98.19 73 PRO A CA 1
ATOM 539 C C . PRO A 1 73 ? 9.692 2.577 0.719 1.00 98.19 73 PRO A C 1
ATOM 541 O O . PRO A 1 73 ? 10.667 1.853 0.522 1.00 98.19 73 PRO A O 1
ATOM 544 N N . GLY A 1 74 ? 8.446 2.107 0.678 1.00 98.38 74 GLY A N 1
ATOM 545 C CA . GLY A 1 74 ? 8.209 0.668 0.666 1.00 98.38 74 GLY A CA 1
ATOM 546 C C . GLY A 1 74 ? 6.769 0.222 0.885 1.00 98.38 74 GLY A C 1
ATOM 547 O O . GLY A 1 74 ? 5.820 1.004 0.759 1.00 98.38 74 GLY A O 1
ATOM 548 N N . ILE A 1 75 ? 6.635 -1.067 1.200 1.00 98.81 75 ILE A N 1
ATOM 549 C CA . ILE A 1 75 ? 5.387 -1.777 1.479 1.00 98.81 75 ILE A CA 1
ATOM 550 C C . ILE A 1 75 ? 5.351 -2.136 2.964 1.00 98.81 75 ILE A C 1
ATOM 552 O O . ILE A 1 75 ? 6.274 -2.753 3.492 1.00 98.81 75 ILE A O 1
ATOM 556 N N . TYR A 1 76 ? 4.247 -1.801 3.621 1.00 98.81 76 TYR A N 1
ATOM 557 C CA . TYR A 1 76 ? 4.061 -1.985 5.052 1.00 98.81 76 TYR A CA 1
ATOM 558 C C . TYR A 1 76 ? 2.754 -2.711 5.343 1.00 98.81 76 TYR A C 1
ATOM 560 O O . TYR A 1 76 ? 1.740 -2.467 4.688 1.00 98.81 76 TYR A O 1
ATOM 568 N N . ILE A 1 77 ? 2.752 -3.551 6.377 1.00 98.69 77 ILE A N 1
ATOM 569 C CA . ILE A 1 77 ? 1.525 -4.150 6.911 1.00 98.69 77 ILE A CA 1
ATOM 570 C C . ILE A 1 77 ? 1.329 -3.831 8.386 1.00 98.69 77 ILE A C 1
ATOM 572 O O . ILE A 1 77 ? 2.286 -3.694 9.145 1.00 98.69 77 ILE A O 1
ATOM 576 N N . SER A 1 78 ? 0.073 -3.780 8.811 1.00 98.62 78 SER A N 1
ATOM 577 C CA . SER A 1 78 ? -0.320 -3.733 10.209 1.00 98.62 78 SER A CA 1
ATOM 578 C C . SER A 1 78 ? -1.341 -4.821 10.511 1.00 98.62 78 SER A C 1
ATOM 580 O O . SER A 1 78 ? -2.373 -4.948 9.851 1.00 98.62 78 SER A O 1
ATOM 582 N N . THR A 1 79 ? -1.059 -5.588 11.558 1.00 97.81 79 THR A N 1
ATOM 583 C CA . THR A 1 79 ? -1.912 -6.674 12.064 1.00 97.81 79 THR A CA 1
ATOM 584 C C . THR A 1 79 ? -2.629 -6.291 13.358 1.00 97.81 79 THR A C 1
ATOM 586 O O . THR A 1 79 ? -3.349 -7.097 13.942 1.00 97.81 79 THR A O 1
ATOM 589 N N . ASN A 1 80 ? -2.445 -5.050 13.814 1.00 97.94 80 ASN A N 1
ATOM 590 C CA . ASN A 1 80 ? -3.031 -4.504 15.034 1.00 97.94 80 ASN A CA 1
ATOM 591 C C . ASN A 1 80 ? -3.751 -3.180 14.759 1.00 97.94 80 ASN A C 1
ATOM 593 O O . ASN A 1 80 ? -3.619 -2.220 15.517 1.00 97.94 80 ASN A O 1
ATOM 597 N N . ASP A 1 81 ? -4.530 -3.153 13.673 1.00 98.00 81 ASP A N 1
ATOM 598 C CA . ASP A 1 81 ? -5.419 -2.042 13.325 1.00 98.00 81 ASP A CA 1
ATOM 599 C C . ASP A 1 81 ? -4.667 -0.710 13.136 1.00 98.00 81 ASP A C 1
ATOM 601 O O . ASP A 1 81 ? -5.132 0.346 13.560 1.00 98.00 81 ASP A O 1
ATOM 605 N N . GLY A 1 82 ? -3.480 -0.749 12.522 1.00 98.19 82 GLY A N 1
ATOM 606 C CA . GLY A 1 82 ? -2.671 0.431 12.200 1.00 98.19 82 GLY A CA 1
ATOM 607 C C . GLY A 1 82 ? -1.975 1.078 13.397 1.00 98.19 82 GLY A C 1
ATOM 608 O O . GLY A 1 82 ? -1.636 2.257 13.326 1.00 98.19 82 GLY A O 1
ATOM 609 N N . VAL A 1 83 ? -1.801 0.351 14.509 1.00 98.19 83 VAL A N 1
ATOM 610 C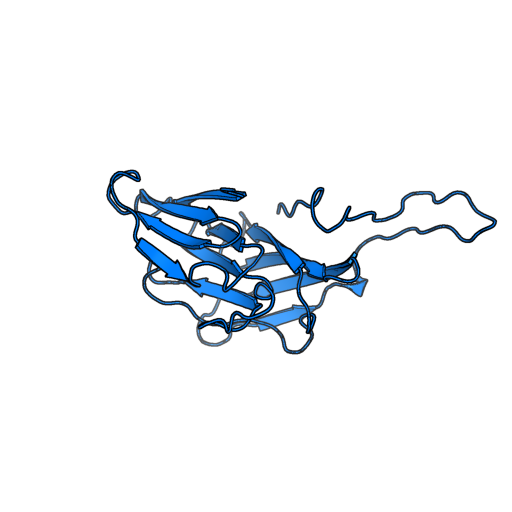 CA . VAL A 1 83 ? -1.068 0.841 15.693 1.00 98.19 83 VAL A CA 1
ATOM 611 C C . VAL A 1 83 ? 0.443 0.698 15.514 1.00 98.19 83 VAL A C 1
ATOM 613 O O . VAL A 1 83 ? 1.194 1.574 15.935 1.00 98.19 83 VAL A O 1
ATOM 616 N N . SER A 1 84 ? 0.897 -0.386 14.887 1.00 98.12 84 SER A N 1
ATOM 617 C CA . SER A 1 84 ? 2.292 -0.575 14.482 1.00 98.12 84 SER A CA 1
ATOM 618 C C . SER A 1 84 ? 2.379 -1.197 13.096 1.00 98.12 84 SER A C 1
ATOM 620 O O . SER A 1 84 ? 1.466 -1.913 12.678 1.00 98.12 84 SER A O 1
ATOM 622 N N . TRP A 1 85 ? 3.508 -0.976 12.428 1.00 98.62 85 TRP A N 1
ATOM 623 C CA . TRP A 1 85 ? 3.741 -1.406 11.055 1.00 98.62 85 TRP A CA 1
ATOM 624 C C . TRP A 1 85 ? 4.987 -2.277 10.945 1.00 98.62 85 TRP A C 1
ATOM 626 O O . TRP A 1 85 ? 5.965 -2.074 11.664 1.00 98.62 85 TRP A O 1
ATOM 636 N N . ILE A 1 86 ? 4.925 -3.253 10.048 1.00 98.19 86 ILE A N 1
ATOM 637 C CA . ILE A 1 86 ? 6.017 -4.150 9.685 1.00 98.19 86 ILE A CA 1
ATOM 638 C C . ILE A 1 86 ? 6.388 -3.823 8.243 1.00 98.19 86 ILE A C 1
ATOM 640 O O . ILE A 1 86 ? 5.515 -3.854 7.375 1.00 98.19 86 ILE A O 1
ATOM 644 N N . ASP A 1 87 ? 7.658 -3.507 8.005 1.00 98.44 87 ASP A N 1
ATOM 645 C CA . ASP A 1 87 ? 8.195 -3.354 6.655 1.00 98.44 87 ASP A CA 1
ATOM 646 C C . ASP A 1 87 ? 8.312 -4.736 5.997 1.00 98.44 87 ASP A C 1
ATOM 648 O O . ASP A 1 87 ? 8.954 -5.640 6.538 1.00 98.44 87 ASP A O 1
ATOM 652 N N . VAL A 1 88 ? 7.651 -4.905 4.854 1.00 98.62 88 VAL A N 1
ATOM 653 C CA . VAL A 1 88 ? 7.657 -6.136 4.049 1.00 98.62 88 VAL A CA 1
ATOM 654 C C . VAL A 1 88 ? 8.198 -5.875 2.640 1.00 98.62 88 VAL A C 1
ATOM 656 O O . VAL A 1 88 ? 7.922 -6.629 1.708 1.00 98.62 88 VAL A O 1
ATOM 659 N N . THR A 1 89 ? 8.961 -4.795 2.467 1.00 98.56 89 THR A N 1
ATOM 660 C CA . THR A 1 89 ? 9.515 -4.380 1.178 1.00 98.56 89 THR A CA 1
ATOM 661 C C . THR A 1 89 ? 10.520 -5.418 0.668 1.00 98.56 89 THR A C 1
ATOM 663 O O . THR A 1 89 ? 11.510 -5.707 1.348 1.00 98.56 89 THR A O 1
ATOM 666 N N . PRO A 1 90 ? 10.305 -6.014 -0.520 1.00 97.69 90 PRO A N 1
ATOM 667 C CA . PRO A 1 90 ? 11.257 -6.958 -1.090 1.00 97.69 90 PRO A CA 1
ATOM 668 C C . PRO A 1 90 ? 12.564 -6.261 -1.470 1.00 97.69 90 PRO A C 1
ATOM 670 O O . PRO A 1 90 ? 12.578 -5.102 -1.871 1.00 97.69 90 PRO A O 1
ATOM 673 N N . ALA A 1 91 ? 13.674 -7.000 -1.452 1.00 97.00 91 ALA A N 1
ATOM 674 C CA . ALA A 1 91 ? 14.973 -6.464 -1.863 1.00 97.00 91 ALA A CA 1
ATOM 675 C C . ALA A 1 91 ? 15.021 -6.019 -3.342 1.00 97.00 91 ALA A C 1
ATOM 677 O O . ALA A 1 91 ? 15.892 -5.233 -3.705 1.00 97.00 91 ALA A O 1
ATOM 678 N N . SER A 1 92 ? 14.116 -6.524 -4.190 1.00 97.44 92 SER A N 1
ATOM 679 C CA . SER A 1 92 ? 13.980 -6.109 -5.593 1.00 97.44 92 SER A CA 1
ATOM 680 C C . SER A 1 92 ? 13.058 -4.902 -5.801 1.00 97.44 92 SER A C 1
ATOM 682 O O . SER A 1 92 ? 12.883 -4.467 -6.937 1.00 97.44 92 SER A O 1
ATOM 684 N N . TYR A 1 93 ? 12.478 -4.338 -4.734 1.00 98.19 93 TYR A N 1
ATOM 685 C CA . TYR A 1 93 ? 11.645 -3.142 -4.840 1.00 98.19 93 TYR A CA 1
ATOM 686 C C . TYR A 1 93 ? 12.438 -1.968 -5.449 1.00 98.19 93 TYR A C 1
ATOM 688 O O . TYR A 1 93 ? 13.636 -1.835 -5.168 1.00 98.19 93 TYR A O 1
ATOM 696 N N . PRO A 1 94 ? 11.818 -1.102 -6.278 1.00 97.19 94 PRO A N 1
ATOM 697 C CA . PRO A 1 94 ? 12.532 -0.001 -6.918 1.00 97.19 94 PRO A CA 1
ATOM 698 C C . PRO A 1 94 ? 13.217 0.917 -5.900 1.00 97.19 94 PRO A C 1
ATOM 700 O O . PRO A 1 94 ? 12.609 1.318 -4.912 1.00 97.19 94 PRO A O 1
ATOM 703 N N . SER A 1 95 ? 14.461 1.320 -6.171 1.00 94.75 95 SER A N 1
ATOM 704 C CA . SER A 1 95 ? 15.232 2.198 -5.275 1.00 94.75 95 SER A CA 1
ATOM 705 C C . SER A 1 95 ? 14.759 3.657 -5.265 1.00 94.75 95 SER A C 1
ATOM 707 O O . SER A 1 95 ? 15.144 4.422 -4.387 1.00 94.75 95 SER A O 1
ATOM 709 N N . SER A 1 96 ? 13.966 4.063 -6.261 1.00 95.00 96 SER A N 1
ATOM 710 C CA . SER A 1 96 ? 13.280 5.362 -6.322 1.00 95.00 96 SER A CA 1
ATOM 711 C C . SER A 1 96 ? 11.809 5.106 -6.665 1.00 95.00 96 SER A C 1
ATOM 713 O O . SER A 1 96 ? 11.390 5.272 -7.817 1.00 95.00 96 SER A O 1
ATOM 715 N N . PRO A 1 97 ? 11.030 4.594 -5.695 1.00 96.50 97 PRO A N 1
ATOM 716 C CA . PRO A 1 97 ? 9.637 4.266 -5.925 1.00 96.50 97 PRO A CA 1
ATOM 717 C C . PRO A 1 97 ? 8.809 5.553 -5.994 1.00 96.50 97 PRO A C 1
ATOM 719 O O . PRO A 1 97 ? 8.908 6.436 -5.133 1.00 96.50 97 PRO A O 1
ATOM 722 N N . GLY A 1 98 ? 7.979 5.641 -7.030 1.00 96.31 98 GLY A N 1
ATOM 723 C CA . GLY A 1 98 ? 6.977 6.681 -7.197 1.00 96.31 98 GLY A CA 1
ATOM 724 C C . GLY A 1 98 ? 5.661 6.240 -6.564 1.00 96.31 98 GLY A C 1
ATOM 725 O O . GLY A 1 98 ? 5.603 5.881 -5.389 1.00 96.31 98 GLY A O 1
ATOM 726 N N . ARG A 1 99 ? 4.565 6.278 -7.322 1.00 96.69 99 ARG A N 1
ATOM 727 C CA . ARG A 1 99 ? 3.243 5.903 -6.804 1.00 96.69 99 ARG A CA 1
ATOM 728 C C . ARG A 1 99 ? 3.087 4.380 -6.753 1.00 96.69 99 ARG A C 1
ATOM 730 O O . ARG A 1 99 ? 3.331 3.707 -7.746 1.00 96.69 99 ARG A O 1
ATOM 737 N N . GLY A 1 100 ? 2.608 3.859 -5.627 1.00 97.56 100 GLY A N 1
ATOM 738 C CA . GLY A 1 100 ? 2.114 2.486 -5.500 1.00 97.56 100 GLY A CA 1
ATOM 739 C C . GLY A 1 100 ? 0.591 2.455 -5.360 1.00 97.56 100 GLY A C 1
ATOM 740 O O . GLY A 1 100 ? 0.005 3.394 -4.817 1.00 97.56 100 GLY A O 1
ATOM 741 N N . VAL A 1 101 ? -0.046 1.391 -5.848 1.00 98.00 101 VAL A N 1
ATOM 742 C CA . VAL A 1 101 ? -1.460 1.070 -5.604 1.00 98.00 101 VAL A CA 1
ATOM 743 C C . VAL A 1 101 ? -1.599 -0.377 -5.140 1.00 98.00 101 VAL A C 1
ATOM 745 O O . VAL A 1 101 ? -0.889 -1.263 -5.619 1.00 98.00 101 VAL A O 1
ATOM 748 N N . ILE A 1 102 ? -2.512 -0.606 -4.199 1.00 98.56 102 ILE A N 1
ATOM 749 C CA . ILE A 1 102 ? -2.686 -1.905 -3.534 1.00 98.56 102 ILE A CA 1
ATOM 750 C C . ILE A 1 102 ? -4.002 -2.562 -3.962 1.00 98.56 102 ILE A C 1
ATOM 752 O O . ILE A 1 102 ? -5.033 -1.879 -4.012 1.00 98.56 102 ILE A O 1
ATOM 756 N N . GLY A 1 103 ? -3.959 -3.880 -4.187 1.00 98.12 103 GLY A N 1
ATOM 757 C CA . GLY A 1 103 ? -5.120 -4.766 -4.304 1.00 98.12 103 GLY A CA 1
ATOM 758 C C . GLY A 1 103 ? -5.036 -5.918 -3.296 1.00 98.12 103 GLY A C 1
ATOM 759 O O . GLY A 1 103 ? -4.012 -6.592 -3.206 1.00 98.12 103 GLY A O 1
ATOM 760 N N . THR A 1 104 ? -6.097 -6.146 -2.518 1.00 97.75 104 THR A N 1
ATOM 761 C CA . THR A 1 104 ? -6.156 -7.223 -1.509 1.00 97.75 104 THR A CA 1
ATOM 762 C C . THR A 1 104 ? -6.998 -8.390 -2.019 1.00 97.75 104 THR A C 1
ATOM 764 O O . THR A 1 104 ? -8.060 -8.175 -2.596 1.00 97.75 104 THR A O 1
ATOM 767 N N . SER A 1 105 ? -6.541 -9.633 -1.828 1.00 97.19 105 SER A N 1
ATOM 768 C CA . SER A 1 105 ? -7.291 -10.813 -2.274 1.00 97.19 105 SER A CA 1
ATOM 769 C C . SER A 1 105 ? -8.530 -11.027 -1.409 1.00 97.19 105 SER A C 1
ATOM 771 O O . SER A 1 105 ? -8.454 -11.156 -0.187 1.00 97.19 105 SER A O 1
ATOM 773 N N . GLN A 1 106 ? -9.696 -11.119 -2.051 1.00 92.94 106 GLN A N 1
ATOM 774 C CA . GLN A 1 106 ? -10.949 -11.406 -1.348 1.00 92.94 106 GLN A CA 1
ATOM 775 C C . GLN A 1 106 ? -11.048 -12.861 -0.876 1.00 92.94 106 GLN A C 1
ATOM 777 O O . GLN A 1 106 ? -11.699 -13.144 0.129 1.00 92.94 106 GLN A O 1
ATOM 782 N N . SER A 1 107 ? -10.427 -13.783 -1.617 1.00 95.31 107 SER A N 1
ATOM 783 C CA . SER A 1 107 ? -10.471 -15.222 -1.325 1.00 95.31 107 SER A CA 1
ATOM 784 C C . SER A 1 107 ? -9.514 -15.635 -0.208 1.00 95.31 107 SER A C 1
ATOM 786 O O . SER A 1 107 ? -9.809 -16.575 0.528 1.00 95.31 107 SER A O 1
ATOM 788 N N . ASP A 1 108 ? -8.410 -14.902 -0.062 1.00 97.38 108 ASP A N 1
ATOM 789 C CA . ASP A 1 108 ? -7.445 -15.072 1.015 1.00 97.38 108 ASP A CA 1
ATOM 790 C C . ASP A 1 108 ? -6.883 -13.700 1.425 1.00 97.38 108 ASP A C 1
ATOM 792 O O . ASP A 1 108 ? -5.969 -13.189 0.777 1.00 97.38 108 ASP A O 1
ATOM 796 N N . PRO A 1 109 ? -7.407 -13.084 2.497 1.00 95.88 109 PRO A N 1
ATOM 797 C CA . PRO A 1 109 ? -7.014 -11.740 2.912 1.00 95.88 109 PRO A CA 1
ATOM 798 C C . PRO A 1 109 ? -5.604 -11.655 3.519 1.00 95.88 109 PRO A C 1
ATOM 800 O O . PRO A 1 109 ? -5.203 -10.577 3.957 1.00 95.88 109 PRO A O 1
ATOM 803 N N . GLY A 1 110 ? -4.854 -12.763 3.584 1.00 97.50 110 GLY A N 1
ATOM 804 C CA . GLY A 1 110 ? -3.413 -12.740 3.842 1.00 97.50 110 GLY A CA 1
ATOM 805 C C . GLY A 1 110 ? -2.574 -12.443 2.594 1.00 97.50 110 GLY A C 1
ATOM 806 O O . GLY A 1 110 ? -1.392 -12.144 2.731 1.00 97.50 110 GLY A O 1
ATOM 807 N N . ILE A 1 111 ? -3.165 -12.493 1.395 1.00 98.31 111 ILE A N 1
ATOM 808 C CA . ILE A 1 111 ? -2.476 -12.261 0.122 1.00 98.31 111 ILE A CA 1
ATOM 809 C C . ILE A 1 111 ? -2.891 -10.909 -0.458 1.00 98.31 111 ILE A C 1
ATOM 811 O O . ILE A 1 111 ? -4.076 -10.584 -0.569 1.00 98.31 111 ILE A O 1
ATOM 815 N N . PHE A 1 112 ? -1.912 -10.125 -0.891 1.00 98.25 112 PHE A N 1
ATOM 816 C CA . PHE A 1 112 ? -2.151 -8.852 -1.562 1.00 98.25 112 PHE A CA 1
ATOM 817 C C . PHE A 1 112 ? -1.085 -8.571 -2.615 1.00 98.25 112 PHE A C 1
ATOM 819 O O . PHE A 1 112 ? -0.023 -9.193 -2.654 1.00 98.25 112 PHE A O 1
ATOM 826 N N . TYR A 1 113 ? -1.403 -7.629 -3.491 1.00 98.62 113 TYR A N 1
ATOM 827 C CA . TYR A 1 113 ? -0.571 -7.234 -4.608 1.00 98.62 113 TYR A CA 1
ATOM 828 C C . TYR A 1 113 ? -0.316 -5.735 -4.554 1.00 98.62 113 TYR A C 1
ATOM 830 O O . TYR A 1 113 ? -1.191 -4.946 -4.186 1.00 98.62 113 TYR A O 1
ATOM 838 N N . VAL A 1 114 ? 0.897 -5.353 -4.931 1.00 98.56 114 VAL A N 1
ATOM 839 C CA . VAL A 1 114 ? 1.333 -3.965 -5.001 1.00 98.56 114 VAL A CA 1
ATOM 840 C C . VAL A 1 114 ? 1.840 -3.695 -6.405 1.00 98.56 114 VAL A C 1
ATOM 842 O O . VAL A 1 114 ? 2.812 -4.305 -6.847 1.00 98.56 114 VAL A O 1
ATOM 845 N N . PHE A 1 115 ? 1.182 -2.764 -7.089 1.00 98.25 115 PHE A N 1
ATOM 846 C CA . PHE A 1 115 ? 1.582 -2.291 -8.405 1.00 98.25 115 PHE A CA 1
ATOM 847 C C . PHE A 1 115 ? 2.183 -0.889 -8.289 1.00 98.25 115 PHE A C 1
ATOM 849 O O . PHE A 1 115 ? 1.552 0.021 -7.748 1.00 98.25 115 PHE A O 1
ATOM 856 N N . VAL A 1 116 ? 3.414 -0.723 -8.764 1.00 98.06 116 VAL A N 1
ATOM 857 C CA . VAL A 1 116 ? 4.238 0.469 -8.548 1.00 98.06 116 VAL A CA 1
ATOM 858 C C . VAL A 1 116 ? 4.664 1.055 -9.885 1.00 98.06 116 VAL A C 1
ATOM 860 O O . VAL A 1 116 ? 5.117 0.331 -10.767 1.00 98.06 116 VAL A O 1
ATOM 863 N N . ALA A 1 117 ? 4.570 2.377 -9.998 1.00 97.69 117 ALA A N 1
ATOM 864 C CA . ALA A 1 117 ? 5.342 3.153 -10.957 1.00 97.69 117 ALA A CA 1
ATOM 865 C C . ALA A 1 117 ? 6.548 3.748 -10.225 1.00 97.69 117 ALA A C 1
ATOM 867 O O . ALA A 1 117 ? 6.371 4.496 -9.258 1.00 97.69 117 ALA A O 1
ATOM 868 N N . ASP A 1 118 ? 7.765 3.436 -10.665 1.00 96.62 118 ASP A N 1
ATOM 869 C CA . ASP A 1 118 ? 8.955 4.151 -10.197 1.00 96.62 118 ASP A CA 1
ATOM 870 C C . ASP A 1 118 ? 8.987 5.591 -10.759 1.00 96.62 118 ASP A C 1
ATOM 872 O O . ASP A 1 118 ? 8.188 5.961 -11.627 1.00 96.62 118 ASP A O 1
ATOM 876 N N . ASN A 1 119 ? 9.904 6.439 -10.286 1.00 94.06 119 ASN A N 1
ATOM 877 C CA . ASN A 1 119 ? 9.976 7.828 -10.776 1.00 94.06 119 ASN A CA 1
ATOM 878 C C . ASN A 1 119 ? 10.551 7.969 -12.194 1.00 94.06 119 ASN A C 1
ATOM 880 O O . ASN A 1 119 ? 10.501 9.054 -12.775 1.00 94.06 119 ASN A O 1
ATOM 884 N N . SER A 1 120 ? 11.052 6.877 -12.774 1.00 95.12 120 SER A N 1
ATOM 885 C CA . SER A 1 120 ? 11.370 6.772 -14.202 1.00 95.12 120 SER A CA 1
ATOM 886 C C . SER A 1 120 ? 10.184 6.255 -15.028 1.00 95.12 120 SER A C 1
ATOM 888 O O . SER A 1 120 ? 10.316 6.089 -16.239 1.00 95.12 120 SER A O 1
ATOM 890 N N . ASN A 1 121 ? 9.015 6.070 -14.400 1.00 93.38 121 ASN A N 1
ATOM 891 C CA . ASN A 1 121 ? 7.782 5.563 -14.991 1.00 93.38 121 ASN A CA 1
ATOM 892 C C . ASN A 1 121 ? 7.871 4.100 -15.471 1.00 93.38 121 ASN A C 1
ATOM 894 O O . ASN A 1 121 ? 7.134 3.711 -16.379 1.00 93.38 121 ASN A O 1
ATOM 898 N N . ASN A 1 122 ? 8.740 3.289 -14.860 1.00 94.69 122 ASN A N 1
ATOM 899 C CA . ASN A 1 122 ? 8.757 1.840 -15.048 1.00 94.69 122 ASN A CA 1
ATOM 900 C C . ASN A 1 122 ? 7.758 1.165 -14.105 1.00 94.69 122 ASN A C 1
ATOM 902 O O . ASN A 1 122 ? 7.580 1.581 -12.958 1.00 94.69 122 ASN A O 1
ATOM 906 N N . ALA A 1 123 ? 7.133 0.103 -14.600 1.00 95.94 123 ALA A N 1
ATOM 907 C CA . ALA A 1 123 ? 6.205 -0.724 -13.848 1.00 95.94 123 ALA A CA 1
ATOM 908 C C . ALA A 1 123 ? 6.952 -1.757 -12.997 1.00 95.94 123 ALA A C 1
ATOM 910 O O . ALA A 1 123 ? 7.902 -2.372 -13.473 1.00 95.94 123 ALA A O 1
ATOM 911 N N . ALA A 1 124 ? 6.470 -1.998 -11.780 1.00 97.50 124 ALA A N 1
ATOM 912 C CA . ALA A 1 124 ? 6.847 -3.148 -10.966 1.00 97.50 124 ALA A CA 1
ATOM 913 C C . ALA A 1 124 ? 5.610 -3.737 -10.280 1.00 97.50 124 ALA A C 1
ATOM 915 O O . ALA A 1 124 ? 4.733 -2.991 -9.837 1.00 97.50 124 ALA A O 1
ATOM 916 N N . LEU A 1 125 ? 5.522 -5.064 -10.195 1.00 98.25 125 LEU A N 1
ATOM 917 C CA . LEU A 1 125 ? 4.394 -5.767 -9.578 1.00 98.25 125 LEU A CA 1
ATOM 918 C C . LEU A 1 125 ? 4.914 -6.765 -8.556 1.00 98.25 125 LEU A C 1
ATOM 920 O O . LEU A 1 125 ? 5.719 -7.630 -8.882 1.00 98.25 125 LEU A O 1
ATOM 924 N N . PHE A 1 126 ? 4.391 -6.688 -7.340 1.00 98.75 126 PHE A N 1
ATOM 925 C CA . PHE A 1 126 ? 4.761 -7.581 -6.252 1.00 98.75 126 PHE A CA 1
ATOM 926 C C . PHE A 1 126 ? 3.530 -8.280 -5.701 1.00 98.75 126 PHE A C 1
ATOM 928 O O . PHE A 1 126 ? 2.475 -7.664 -5.558 1.00 98.75 126 PHE A O 1
ATOM 935 N N . GLN A 1 127 ? 3.681 -9.552 -5.355 1.00 98.62 127 GLN A N 1
ATOM 936 C CA . GLN A 1 127 ? 2.771 -10.252 -4.457 1.00 98.62 127 GLN A CA 1
ATOM 937 C C . GLN A 1 127 ? 3.416 -10.326 -3.077 1.00 98.62 127 GLN A C 1
ATOM 939 O O . GLN A 1 127 ? 4.612 -10.602 -2.960 1.00 98.62 127 GLN A O 1
ATOM 944 N N . VAL A 1 128 ? 2.612 -10.138 -2.040 1.00 98.56 128 VAL A N 1
ATOM 945 C CA . VAL A 1 128 ? 2.989 -10.424 -0.661 1.00 98.56 128 VAL A CA 1
ATOM 946 C C . VAL A 1 128 ? 2.027 -11.465 -0.107 1.00 98.56 128 VAL A C 1
ATOM 948 O O . VAL A 1 128 ? 0.808 -11.310 -0.205 1.00 98.56 128 VAL A O 1
ATOM 951 N N . ASP A 1 129 ? 2.589 -12.522 0.467 1.00 98.50 129 ASP A N 1
ATOM 952 C CA . ASP A 1 129 ? 1.869 -13.551 1.205 1.00 98.50 129 ASP A CA 1
ATOM 953 C C . ASP A 1 129 ? 2.205 -13.399 2.691 1.00 98.50 129 ASP A C 1
ATOM 955 O O . ASP A 1 129 ? 3.313 -13.705 3.141 1.00 98.50 129 ASP A O 1
ATOM 959 N N . ALA A 1 130 ? 1.233 -12.877 3.436 1.00 97.81 130 ALA A N 1
ATOM 960 C CA . ALA A 1 130 ? 1.258 -12.690 4.879 1.00 97.81 130 ALA A CA 1
ATOM 961 C C . ALA A 1 130 ? 0.247 -13.613 5.590 1.00 97.81 130 ALA A C 1
ATOM 963 O O . ALA A 1 130 ? -0.245 -13.283 6.673 1.00 97.81 130 ALA A O 1
ATOM 964 N N . THR A 1 131 ? -0.082 -14.765 4.992 1.00 97.19 131 THR A N 1
ATOM 965 C CA . THR A 1 131 ? -0.964 -15.772 5.609 1.00 97.19 131 THR A CA 1
ATOM 966 C C . THR A 1 131 ? -0.356 -16.385 6.877 1.00 97.19 131 THR A C 1
ATOM 968 O O . THR A 1 131 ? -1.083 -16.664 7.833 1.00 97.19 131 THR A O 1
ATOM 971 N N . ASP A 1 132 ? 0.976 -16.518 6.933 1.00 96.88 132 ASP A N 1
ATOM 972 C CA . ASP A 1 132 ? 1.750 -16.801 8.148 1.00 96.88 132 ASP A CA 1
ATOM 973 C C . ASP A 1 132 ? 2.634 -15.602 8.509 1.00 96.88 132 ASP A C 1
ATOM 975 O O . ASP A 1 132 ? 3.661 -15.338 7.887 1.00 96.88 132 ASP A O 1
ATOM 979 N N . LEU A 1 133 ? 2.266 -14.895 9.577 1.00 94.31 133 LEU A N 1
ATOM 980 C CA . LEU A 1 133 ? 2.991 -13.713 10.049 1.00 94.31 133 LEU A CA 1
ATOM 981 C C . LEU A 1 133 ? 4.413 -14.011 10.550 1.00 94.31 133 LEU A C 1
ATOM 983 O O . LEU A 1 133 ? 5.205 -13.082 10.698 1.00 94.31 133 LEU A O 1
ATOM 987 N N . ASN A 1 134 ? 4.754 -15.276 10.817 1.00 96.12 134 ASN A N 1
ATOM 988 C CA . ASN A 1 134 ? 6.121 -15.669 11.175 1.00 96.12 134 ASN A CA 1
ATOM 989 C C . ASN A 1 134 ? 6.995 -15.941 9.944 1.00 96.12 134 ASN A C 1
ATOM 991 O O . ASN A 1 134 ? 8.210 -16.082 10.084 1.00 96.12 134 ASN A O 1
ATOM 995 N N . ASN A 1 135 ? 6.388 -16.040 8.760 1.00 96.88 135 ASN A N 1
ATOM 996 C CA . ASN A 1 135 ? 7.054 -16.366 7.508 1.00 96.88 135 ASN A CA 1
ATOM 997 C C . ASN A 1 135 ? 6.389 -15.630 6.336 1.00 96.88 135 ASN A C 1
ATOM 999 O O . ASN A 1 135 ? 5.880 -16.245 5.399 1.00 96.88 135 ASN A O 1
ATOM 1003 N N . ILE A 1 136 ? 6.395 -14.299 6.405 1.00 97.88 136 ILE A N 1
ATOM 1004 C CA . ILE A 1 136 ? 5.907 -13.451 5.317 1.00 97.88 136 ILE A CA 1
ATOM 1005 C C . ILE A 1 136 ? 6.842 -13.619 4.120 1.00 97.88 136 ILE A C 1
ATOM 1007 O O . ILE A 1 136 ? 8.063 -13.512 4.260 1.00 97.88 136 ILE A O 1
ATOM 1011 N N . THR A 1 137 ? 6.273 -13.855 2.941 1.00 98.25 137 THR A N 1
ATOM 1012 C CA . THR A 1 137 ? 7.042 -13.985 1.699 1.00 98.25 137 THR A CA 1
ATOM 1013 C C . THR A 1 137 ? 6.603 -12.961 0.665 1.00 98.25 137 THR A C 1
ATOM 1015 O O . THR A 1 137 ? 5.457 -12.517 0.638 1.00 98.25 137 THR A O 1
ATOM 1018 N N . THR A 1 138 ? 7.543 -12.564 -0.186 1.00 98.38 138 THR A N 1
ATOM 1019 C CA . THR A 1 138 ? 7.329 -11.611 -1.274 1.00 98.38 138 THR A CA 1
ATOM 1020 C C . THR A 1 138 ? 7.771 -12.249 -2.584 1.00 98.38 138 THR A C 1
ATOM 1022 O O . THR A 1 138 ? 8.773 -12.965 -2.633 1.00 98.38 138 THR A O 1
ATOM 1025 N N . SER A 1 139 ? 7.013 -12.005 -3.649 1.00 98.38 139 SER A N 1
ATOM 1026 C CA . SER A 1 139 ? 7.343 -12.449 -5.003 1.00 98.38 139 SER A CA 1
ATOM 1027 C C . SER A 1 139 ? 7.339 -11.261 -5.949 1.00 98.38 139 SER A C 1
ATOM 1029 O O . SER A 1 139 ? 6.369 -10.505 -5.998 1.00 98.38 139 SER A O 1
ATOM 1031 N N . ASP A 1 140 ? 8.418 -11.118 -6.710 1.00 98.50 140 ASP A N 1
ATOM 1032 C CA . ASP A 1 140 ? 8.503 -10.170 -7.812 1.00 98.50 140 ASP A CA 1
ATOM 1033 C C . ASP A 1 140 ? 7.826 -10.774 -9.045 1.00 98.50 140 ASP A C 1
ATOM 1035 O O . ASP A 1 140 ? 8.226 -11.826 -9.545 1.00 98.50 140 ASP A O 1
ATOM 1039 N N . LEU A 1 141 ? 6.753 -10.130 -9.489 1.00 98.19 141 LEU A N 1
ATOM 1040 C CA . LEU A 1 141 ? 5.939 -10.521 -10.634 1.00 98.19 141 LEU A CA 1
ATOM 1041 C C . LEU A 1 141 ? 6.061 -9.502 -11.772 1.00 98.19 141 LEU A C 1
ATOM 1043 O O . LEU A 1 141 ? 5.226 -9.501 -12.675 1.00 98.19 141 LEU A O 1
ATOM 1047 N N . THR A 1 142 ? 7.067 -8.626 -11.734 1.00 97.00 142 THR A N 1
ATOM 1048 C CA . THR A 1 142 ? 7.232 -7.533 -12.702 1.00 97.00 142 THR A CA 1
ATOM 1049 C C . THR A 1 142 ? 7.301 -8.045 -14.140 1.00 97.00 142 THR A C 1
ATOM 1051 O O . THR A 1 142 ? 6.611 -7.519 -15.010 1.00 97.00 142 THR A O 1
ATOM 1054 N N . ASP A 1 143 ? 8.018 -9.145 -14.378 1.00 95.19 143 ASP A N 1
ATOM 1055 C CA . ASP A 1 143 ? 8.131 -9.768 -15.707 1.00 95.19 143 ASP A CA 1
ATOM 1056 C C . ASP A 1 143 ? 6.815 -10.401 -16.208 1.00 95.19 143 ASP A C 1
ATOM 1058 O O . ASP A 1 143 ? 6.696 -10.745 -17.385 1.00 95.19 143 ASP A O 1
ATOM 1062 N N . ASN A 1 144 ? 5.809 -10.553 -15.337 1.00 95.25 144 ASN A N 1
ATOM 1063 C CA . ASN A 1 144 ? 4.500 -11.101 -15.698 1.00 95.25 144 ASN A CA 1
ATOM 1064 C C . ASN A 1 144 ? 3.507 -10.022 -16.150 1.00 95.25 144 ASN A C 1
ATOM 1066 O O . ASN A 1 144 ? 2.391 -10.363 -16.551 1.00 95.25 144 ASN A O 1
ATOM 1070 N N . ILE A 1 145 ? 3.866 -8.738 -16.058 1.00 92.69 145 ILE A N 1
ATOM 1071 C CA . ILE A 1 145 ? 2.999 -7.643 -16.489 1.00 92.69 145 ILE A CA 1
ATOM 1072 C C . ILE A 1 145 ? 2.893 -7.687 -18.021 1.00 92.69 145 ILE A C 1
ATOM 1074 O O . ILE A 1 145 ? 3.913 -7.574 -18.703 1.00 92.69 145 ILE A O 1
ATOM 1078 N N . PRO A 1 146 ? 1.685 -7.837 -18.599 1.00 87.94 146 PRO A N 1
ATOM 1079 C CA . PRO A 1 146 ? 1.536 -7.811 -20.044 1.00 87.94 146 PRO A CA 1
ATOM 1080 C C . PRO A 1 146 ? 1.854 -6.415 -20.585 1.00 87.94 146 PRO A C 1
ATOM 1082 O O . PRO A 1 146 ? 1.077 -5.478 -20.409 1.00 87.94 146 PRO A O 1
ATOM 1085 N N . ASP A 1 147 ? 2.979 -6.301 -21.278 1.00 84.00 147 ASP A N 1
ATOM 1086 C CA . ASP A 1 147 ? 3.319 -5.156 -22.113 1.00 84.00 147 ASP A CA 1
ATOM 1087 C C . ASP A 1 147 ? 3.588 -5.677 -23.524 1.00 84.00 147 ASP A C 1
ATOM 1089 O O . ASP A 1 147 ? 4.630 -6.268 -23.815 1.00 84.00 147 ASP A O 1
ATOM 1093 N N . PHE A 1 148 ? 2.587 -5.553 -24.396 1.00 77.50 148 PHE A N 1
ATOM 1094 C CA . PHE A 1 148 ? 2.661 -6.120 -25.742 1.00 77.50 148 PHE A CA 1
ATOM 1095 C C . PHE A 1 148 ? 3.515 -5.265 -26.679 1.00 77.50 148 PHE A C 1
ATOM 1097 O O . PHE A 1 148 ? 3.812 -5.707 -27.792 1.00 77.50 148 PHE A O 1
ATOM 1104 N N . GLY A 1 149 ? 3.927 -4.078 -26.218 1.00 71.00 149 GLY A N 1
ATOM 1105 C CA . GLY A 1 149 ? 4.834 -3.176 -26.904 1.00 71.00 149 GLY A CA 1
ATOM 1106 C C . GLY A 1 149 ? 4.440 -2.865 -28.349 1.00 71.00 149 GLY A C 1
ATOM 1107 O O . GLY A 1 149 ? 3.324 -3.115 -28.809 1.00 71.00 149 GLY A O 1
ATOM 1108 N N . GLY A 1 150 ? 5.413 -2.293 -29.056 1.00 59.81 150 GLY A N 1
ATOM 1109 C CA . GLY A 1 150 ? 5.468 -2.035 -30.494 1.00 59.81 150 GLY A CA 1
ATOM 1110 C C . GLY A 1 150 ? 6.857 -1.479 -30.812 1.00 59.81 150 GLY A C 1
ATOM 1111 O O . GLY A 1 150 ? 7.331 -0.588 -30.108 1.00 59.81 150 GLY A O 1
ATOM 1112 N N . ASP A 1 151 ? 7.557 -2.024 -31.812 1.00 61.81 151 ASP A N 1
ATOM 1113 C CA . ASP A 1 151 ? 8.791 -1.386 -32.282 1.00 61.81 151 ASP A CA 1
ATOM 1114 C C . ASP A 1 151 ? 8.452 -0.122 -33.097 1.00 61.81 151 ASP A C 1
ATOM 1116 O O . ASP A 1 151 ? 7.294 0.143 -33.421 1.00 61.81 151 ASP A O 1
ATOM 1120 N N . SER A 1 152 ? 9.450 0.683 -33.467 1.00 60.84 152 SER A N 1
ATOM 1121 C CA . SER A 1 152 ? 9.229 1.897 -34.270 1.00 60.84 152 SER A CA 1
ATOM 1122 C C . SER A 1 152 ? 8.558 1.653 -35.636 1.00 60.84 152 SER A C 1
ATOM 1124 O O . SER A 1 152 ? 8.168 2.615 -36.300 1.00 60.84 152 SER A O 1
ATOM 1126 N N . ASN A 1 153 ? 8.401 0.392 -36.053 1.00 66.12 153 ASN A N 1
ATOM 1127 C CA . ASN A 1 153 ? 7.800 -0.046 -37.309 1.00 66.12 153 ASN A CA 1
ATOM 1128 C C . ASN A 1 153 ? 6.481 -0.827 -37.127 1.00 66.12 153 ASN A C 1
ATOM 1130 O O . ASN A 1 153 ? 5.824 -1.131 -38.127 1.00 66.12 153 ASN A O 1
ATOM 1134 N N . GLN A 1 154 ? 6.055 -1.129 -35.897 1.00 65.88 154 GLN A N 1
ATOM 1135 C CA . GLN A 1 154 ? 4.802 -1.816 -35.592 1.00 65.88 154 GLN A CA 1
ATOM 1136 C C . GLN A 1 154 ? 3.959 -0.980 -34.636 1.00 65.88 154 GLN A C 1
ATOM 1138 O O . GLN A 1 154 ? 4.398 -0.586 -33.561 1.00 65.88 154 GLN A O 1
ATOM 1143 N N . ARG A 1 155 ? 2.708 -0.708 -35.028 1.00 62.03 155 ARG A N 1
ATOM 1144 C CA . ARG A 1 155 ? 1.758 -0.047 -34.129 1.00 62.03 155 ARG A CA 1
ATOM 1145 C C . ARG A 1 155 ? 1.590 -0.924 -32.889 1.00 62.03 155 ARG A C 1
ATOM 1147 O O . ARG A 1 155 ? 1.227 -2.088 -33.076 1.00 62.03 155 ARG A O 1
ATOM 1154 N N . PRO A 1 156 ? 1.823 -0.393 -31.678 1.00 67.62 156 PRO A N 1
ATOM 1155 C CA . PRO A 1 156 ? 1.665 -1.185 -30.479 1.00 67.62 156 PRO A CA 1
ATOM 1156 C C . PRO A 1 156 ? 0.242 -1.731 -30.404 1.00 67.62 156 PRO A C 1
ATOM 1158 O O . PRO A 1 156 ? -0.730 -1.004 -30.624 1.00 67.62 156 PRO A O 1
ATOM 1161 N N . VAL A 1 157 ? 0.127 -3.035 -30.162 1.00 71.94 157 VAL A N 1
ATOM 1162 C CA . VAL A 1 157 ? -1.171 -3.718 -30.014 1.00 71.94 157 VAL A CA 1
ATOM 1163 C C . VAL A 1 157 ? -1.698 -3.640 -28.574 1.00 71.94 157 VAL A C 1
ATOM 1165 O O . VAL A 1 157 ? -2.802 -4.104 -28.301 1.00 71.94 157 VAL A O 1
ATOM 1168 N N . GLY A 1 158 ? -0.928 -3.002 -27.687 1.00 74.50 158 GLY A N 1
ATOM 1169 C CA . GLY A 1 158 ? -1.268 -2.636 -26.316 1.00 74.50 158 GLY A CA 1
ATOM 1170 C C . GLY A 1 158 ? 0.009 -2.341 -25.530 1.00 74.50 158 GLY A C 1
ATOM 1171 O O . GLY A 1 158 ? 0.742 -3.273 -25.213 1.00 74.50 158 GLY A O 1
ATOM 1172 N N . ASP A 1 159 ? 0.285 -1.067 -25.255 1.00 81.75 159 ASP A N 1
ATOM 1173 C CA . ASP A 1 159 ? 1.419 -0.621 -24.442 1.00 81.75 159 ASP A CA 1
ATOM 1174 C C . ASP A 1 159 ? 0.974 -0.227 -23.029 1.00 81.75 159 ASP A C 1
ATOM 1176 O O . ASP A 1 159 ? -0.099 0.355 -22.822 1.00 81.75 159 ASP A O 1
ATOM 1180 N N . LEU A 1 160 ? 1.810 -0.533 -22.036 1.00 87.62 160 LEU A N 1
ATOM 1181 C CA . LEU A 1 160 ? 1.575 -0.098 -20.664 1.00 87.62 160 LEU A CA 1
ATOM 1182 C C . LEU A 1 160 ? 2.062 1.341 -20.466 1.00 87.62 160 LEU A C 1
ATOM 1184 O O . LEU A 1 160 ? 3.243 1.605 -20.254 1.00 87.62 160 LEU A O 1
ATOM 1188 N N . ASN A 1 161 ? 1.128 2.289 -20.469 1.00 89.06 161 ASN A N 1
ATOM 1189 C CA . ASN A 1 161 ? 1.412 3.679 -20.131 1.00 89.06 161 ASN A CA 1
ATOM 1190 C C . ASN A 1 161 ? 0.886 4.016 -18.732 1.00 89.06 161 ASN A C 1
ATOM 1192 O O . ASN A 1 161 ? -0.318 4.187 -18.555 1.00 89.06 161 ASN A O 1
ATOM 1196 N N . LEU A 1 162 ? 1.794 4.166 -17.765 1.00 91.44 162 LEU A N 1
ATOM 1197 C CA . LEU A 1 162 ? 1.465 4.468 -16.364 1.00 91.44 162 LEU A CA 1
ATOM 1198 C C . LEU A 1 162 ? 1.127 5.944 -16.103 1.00 91.44 162 LEU A C 1
ATOM 1200 O O . LEU A 1 162 ? 0.703 6.282 -14.999 1.00 91.44 162 LEU A O 1
ATOM 1204 N N . GLN A 1 163 ? 1.361 6.843 -17.069 1.00 91.00 163 GLN A N 1
ATOM 1205 C CA . GLN A 1 163 ? 1.156 8.289 -16.930 1.00 91.00 163 GLN A CA 1
ATOM 1206 C C . GLN A 1 163 ? 1.709 8.845 -15.598 1.00 91.00 163 GLN A C 1
ATOM 1208 O O . GLN A 1 163 ? 0.975 9.459 -14.833 1.00 91.00 163 GLN A O 1
ATOM 1213 N N . GLY A 1 164 ? 2.974 8.588 -15.256 1.00 86.50 164 GLY A N 1
ATOM 1214 C CA . GLY A 1 164 ? 3.565 9.005 -13.972 1.00 86.50 164 GLY A CA 1
ATOM 1215 C C . GLY A 1 164 ? 2.922 8.343 -12.746 1.00 86.50 164 GLY A C 1
ATOM 1216 O O . GLY A 1 164 ? 2.923 8.910 -11.657 1.00 86.50 164 GLY A O 1
ATOM 1217 N N . GLY A 1 165 ? 2.294 7.185 -12.940 1.00 90.81 165 GLY A N 1
ATOM 1218 C CA . GLY A 1 165 ? 1.500 6.465 -11.953 1.00 90.81 165 GLY A CA 1
ATOM 1219 C C . GLY A 1 165 ? 0.042 6.927 -11.818 1.00 90.81 165 GLY A C 1
ATOM 1220 O O . GLY A 1 165 ? -0.674 6.377 -10.983 1.00 90.81 165 GLY A O 1
ATOM 1221 N N . TYR A 1 166 ? -0.452 7.919 -12.571 1.00 89.44 166 TYR A N 1
ATOM 1222 C CA . TYR A 1 166 ? -1.793 8.491 -12.342 1.00 89.44 166 TYR A CA 1
ATOM 1223 C C . TYR A 1 166 ? -2.957 7.570 -12.733 1.00 89.44 166 TYR A C 1
ATOM 1225 O O . TYR A 1 166 ? -3.997 7.609 -12.072 1.00 89.44 166 TYR A O 1
ATOM 1233 N N . ASN A 1 167 ? -2.794 6.722 -13.747 1.00 91.12 167 ASN A N 1
ATOM 1234 C CA . ASN A 1 167 ? -3.859 5.871 -14.297 1.00 91.12 167 ASN A CA 1
ATOM 1235 C C . ASN A 1 167 ? -3.752 4.393 -13.866 1.00 91.12 167 ASN A C 1
ATOM 1237 O O . ASN A 1 167 ? -4.253 3.511 -14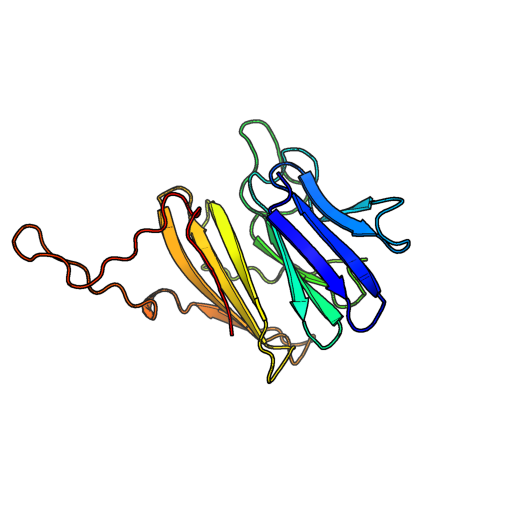.558 1.00 91.12 167 ASN A O 1
ATOM 1241 N N . MET A 1 168 ? -3.116 4.126 -12.723 1.00 94.69 168 MET A N 1
ATOM 1242 C CA . MET A 1 168 ? -2.945 2.773 -12.187 1.00 94.69 168 MET A CA 1
ATOM 1243 C C . MET A 1 168 ? -4.092 2.354 -11.263 1.00 94.69 168 MET A C 1
ATOM 1245 O O . MET A 1 168 ? -4.597 3.151 -10.468 1.00 94.69 168 MET A O 1
ATOM 1249 N N . VAL A 1 169 ? -4.434 1.068 -11.322 1.00 94.12 169 VAL A N 1
ATOM 1250 C CA . VAL A 1 169 ? -5.319 0.367 -10.387 1.00 94.12 169 VAL A CA 1
ATOM 1251 C C . VAL A 1 169 ? -4.763 -1.037 -10.154 1.00 94.12 169 VAL A C 1
ATOM 1253 O O . VAL A 1 169 ? -4.179 -1.628 -11.059 1.00 94.12 169 VAL A O 1
ATOM 1256 N N . CYS A 1 170 ? -4.933 -1.561 -8.945 1.00 95.50 170 CYS A N 1
ATOM 1257 C CA . CYS A 1 170 ? -4.686 -2.959 -8.621 1.00 95.50 170 CYS A CA 1
ATOM 1258 C C . CYS A 1 170 ? -5.937 -3.485 -7.911 1.00 95.50 170 CYS A C 1
ATOM 1260 O O . CYS A 1 170 ? -6.348 -2.927 -6.895 1.00 95.50 170 CYS A O 1
ATOM 1262 N N . GLU A 1 171 ? -6.573 -4.497 -8.491 1.00 92.50 171 GLU A N 1
ATOM 1263 C CA . GLU A 1 171 ? -7.818 -5.099 -8.009 1.00 92.50 171 GLU A CA 1
ATOM 1264 C C . GLU A 1 171 ? -7.727 -6.617 -8.204 1.00 92.50 171 GLU A C 1
ATOM 1266 O O . GLU A 1 171 ? -7.164 -7.071 -9.205 1.00 92.50 171 GLU A O 1
ATOM 1271 N N . VAL A 1 172 ? -8.206 -7.380 -7.216 1.00 88.31 172 VAL A N 1
ATOM 1272 C CA . VAL A 1 172 ? -8.008 -8.835 -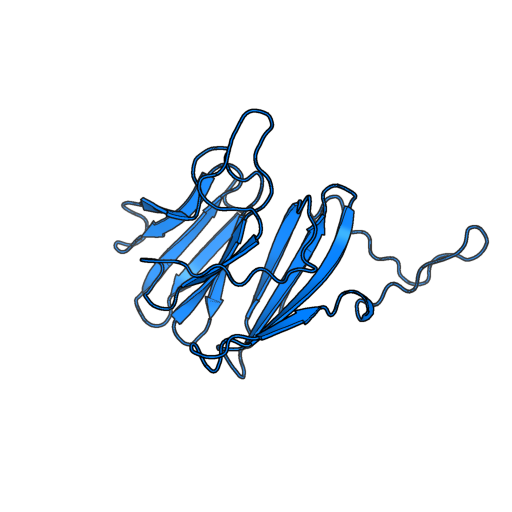7.078 1.00 88.31 172 VAL A CA 1
ATOM 1273 C C . VAL A 1 172 ? -9.304 -9.498 -6.634 1.00 88.31 172 VAL A C 1
ATOM 1275 O O . VAL A 1 172 ? -9.971 -8.944 -5.730 1.00 88.31 172 VAL A O 1
#

Sequence (172 aa):
FISRVEISPTTGTGFFASNALGIYRSTNGFTTNTSVLGNPNEHIHSDVQVASNGMVVAVISEPFSGFTPENDPGIYISTNDGVSWIDVTPASYPSSPGRGVIGTSQSDPGIFYVFVADNSNNAALFQVDATDLNNITTSDLTDNIPDFGGDSNQRPVGDLNLQGGYNMVCEV